Protein AF-A0A351T8A4-F1 (afdb_monomer_lite)

Secondary structure (DSSP, 8-state):
---PPPPP-PPPPP---GGGG---TT-------HHHHHHHHHHEEE-TTS-EEE-GGG--HHHHHHHHHHHHHHHT--GGGS-HHHHHHHHHHHHHHHHHHHHHHT-S-S-GGG----

Foldseek 3Di:
DDDDDDDDDDDPDDDDDCVVVAADAPDPDADDCVLVVVLQVVAWDQDPVRDTDGPLVPQDPVSLVSLVVSLVVLVPDPRSHHHPVRNVVSVVSNVVSVLSNQPNVVPPDPDSVPDDPD

pLDDT: mean 91.58, std 12.38, range [41.0, 98.75]

Radius of gyration: 20.67 Å; chains: 1; bounding box: 62×50×43 Å

Structure (mmCIF, N/CA/C/O backbone):
data_AF-A0A351T8A4-F1
#
_entry.id   AF-A0A351T8A4-F1
#
loop_
_atom_site.group_PDB
_atom_site.id
_atom_site.type_symbol
_atom_site.label_atom_id
_atom_site.label_alt_id
_atom_site.label_comp_id
_atom_site.label_asym_id
_atom_site.label_entity_id
_atom_site.label_seq_id
_atom_site.pdbx_PDB_ins_code
_atom_site.Cartn_x
_atom_site.Cartn_y
_atom_site.Cartn_z
_atom_site.occupancy
_atom_site.B_iso_or_equiv
_atom_site.auth_seq_id
_atom_site.auth_comp_id
_atom_site.auth_asym_id
_atom_site.auth_atom_id
_atom_site.pdbx_PDB_model_num
ATOM 1 N N . MET A 1 1 ? -47.652 38.316 -14.376 1.00 41.00 1 MET A N 1
ATOM 2 C CA . MET A 1 1 ? -46.861 37.121 -14.737 1.00 41.00 1 MET A CA 1
ATOM 3 C C . MET A 1 1 ? -46.102 36.676 -13.497 1.00 41.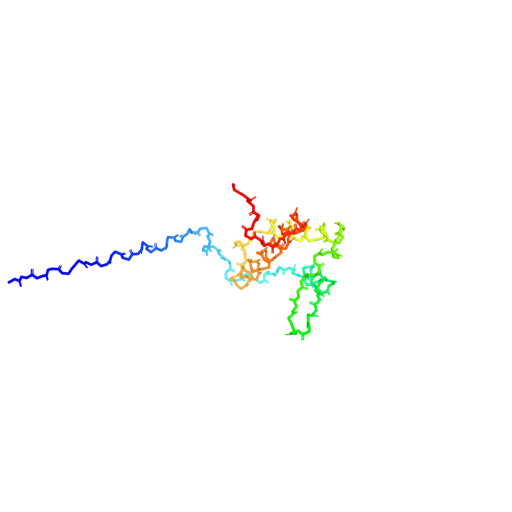00 1 MET A C 1
ATOM 5 O O . MET A 1 1 ? -45.280 37.446 -13.024 1.00 41.00 1 MET A O 1
ATOM 9 N N . LEU A 1 2 ? -46.422 35.507 -12.931 1.00 44.72 2 LEU A N 1
ATOM 10 C CA . LEU A 1 2 ? -45.617 34.873 -11.881 1.00 44.72 2 LEU A CA 1
ATOM 11 C C . LEU A 1 2 ? -44.756 33.789 -12.534 1.00 44.72 2 LEU A C 1
ATOM 13 O O . LEU A 1 2 ? -45.292 32.837 -13.094 1.00 44.72 2 LEU A O 1
ATOM 17 N N . THR A 1 3 ? -43.439 33.929 -12.467 1.00 51.47 3 THR A N 1
ATOM 18 C CA . THR A 1 3 ? -42.491 32.852 -12.766 1.00 51.47 3 THR A CA 1
ATOM 19 C C . THR A 1 3 ? -42.252 32.049 -11.493 1.00 51.47 3 THR A C 1
ATOM 21 O O . THR A 1 3 ? -41.727 32.583 -10.519 1.00 51.47 3 THR A O 1
ATOM 24 N N . ALA A 1 4 ? -42.654 30.779 -11.498 1.00 52.94 4 ALA A N 1
ATOM 25 C CA . ALA A 1 4 ? -42.326 29.829 -10.445 1.00 52.94 4 ALA A CA 1
ATOM 26 C C . ALA A 1 4 ? -40.933 29.237 -10.703 1.00 52.94 4 ALA A C 1
ATOM 28 O O . ALA A 1 4 ? -40.679 28.654 -11.756 1.00 52.94 4 ALA A O 1
ATOM 29 N N . THR A 1 5 ? -40.030 29.394 -9.741 1.00 62.16 5 THR A N 1
ATOM 30 C CA . THR A 1 5 ? -38.706 28.767 -9.723 1.00 62.16 5 THR A CA 1
ATOM 31 C C . THR A 1 5 ? -38.858 27.317 -9.261 1.00 62.16 5 THR A C 1
ATOM 33 O O . THR A 1 5 ? -39.332 27.071 -8.153 1.00 62.16 5 THR A O 1
ATOM 36 N N . ALA A 1 6 ? -38.479 26.346 -10.093 1.00 63.25 6 ALA A N 1
ATOM 37 C CA . ALA A 1 6 ? -38.435 24.943 -9.683 1.00 63.25 6 ALA A CA 1
ATOM 38 C C . ALA A 1 6 ? -37.236 24.702 -8.739 1.00 63.25 6 ALA A C 1
ATOM 40 O O . ALA A 1 6 ? -36.154 25.239 -8.996 1.00 63.25 6 ALA A O 1
ATOM 41 N N . PRO A 1 7 ? -37.385 23.911 -7.659 1.00 60.88 7 PRO A N 1
ATOM 42 C CA . PRO A 1 7 ? -36.268 23.572 -6.788 1.00 60.88 7 PRO A CA 1
ATOM 43 C C . PRO A 1 7 ? -35.295 22.639 -7.521 1.00 60.88 7 PRO A C 1
ATOM 45 O O . PRO A 1 7 ? -35.704 21.704 -8.209 1.00 60.88 7 PRO A O 1
ATOM 48 N N . ALA A 1 8 ? -33.996 22.885 -7.359 1.00 65.75 8 ALA A N 1
ATOM 49 C CA . ALA A 1 8 ? -32.964 21.962 -7.808 1.00 65.75 8 ALA A CA 1
ATOM 50 C C . ALA A 1 8 ? -33.049 20.668 -6.981 1.00 65.75 8 ALA A C 1
ATOM 52 O O . ALA A 1 8 ? -32.931 20.698 -5.756 1.00 65.75 8 ALA A O 1
ATOM 53 N N . LEU A 1 9 ? -33.260 19.531 -7.644 1.00 64.81 9 LEU A N 1
ATOM 54 C CA . LEU A 1 9 ? -33.150 18.211 -7.027 1.00 64.81 9 LEU A CA 1
ATOM 55 C C . LEU A 1 9 ? -31.672 17.952 -6.706 1.00 64.81 9 LEU A C 1
ATOM 57 O O . LEU A 1 9 ? -30.884 17.625 -7.592 1.00 64.81 9 LEU A O 1
ATOM 61 N N . ALA A 1 10 ? -31.284 18.135 -5.444 1.00 69.81 10 ALA A N 1
ATOM 62 C CA . ALA A 1 10 ? -29.995 17.659 -4.958 1.00 69.81 10 ALA A CA 1
ATOM 63 C C . ALA A 1 10 ? -29.981 16.120 -4.986 1.00 69.81 10 ALA A C 1
ATOM 65 O O . ALA A 1 10 ? -31.003 15.485 -4.713 1.00 69.81 10 ALA A O 1
ATOM 66 N N . ALA A 1 11 ? -28.832 15.524 -5.316 1.00 68.38 11 ALA A N 1
ATOM 67 C CA . ALA A 1 11 ? -28.655 14.075 -5.273 1.00 68.38 11 ALA A CA 1
ATOM 68 C C . ALA A 1 11 ? -29.061 13.520 -3.891 1.00 68.38 11 ALA A C 1
ATOM 70 O O . ALA A 1 11 ? -28.828 14.195 -2.880 1.00 68.38 11 ALA A O 1
ATOM 71 N N . PRO A 1 12 ? -29.663 12.315 -3.822 1.00 69.44 12 PRO A N 1
ATOM 72 C CA . PRO A 1 12 ? -30.011 11.705 -2.548 1.00 69.44 12 PRO A CA 1
ATOM 73 C C . PRO A 1 12 ? -28.768 11.628 -1.661 1.00 69.44 12 PRO A C 1
ATOM 75 O O . PRO A 1 12 ? -27.667 11.323 -2.126 1.00 69.44 12 PRO A O 1
ATOM 78 N N . LYS A 1 13 ? -28.946 11.945 -0.376 1.00 70.62 13 LYS A N 1
ATOM 79 C CA . LYS A 1 13 ? -27.880 11.841 0.620 1.00 70.62 13 LYS A CA 1
ATOM 80 C C . LYS A 1 13 ? -27.319 10.417 0.576 1.00 70.62 13 LYS A C 1
ATOM 82 O O . LYS A 1 13 ? -28.097 9.468 0.559 1.00 70.62 13 LYS A O 1
ATOM 87 N N . ALA A 1 14 ? -25.992 10.288 0.537 1.00 76.69 14 ALA A N 1
ATOM 88 C CA . ALA A 1 14 ? -25.337 8.985 0.532 1.00 76.69 14 ALA A CA 1
ATOM 89 C C . ALA A 1 14 ? -25.833 8.152 1.724 1.00 76.69 14 ALA A C 1
ATOM 91 O O . ALA A 1 14 ? -25.747 8.605 2.869 1.00 76.69 14 ALA A O 1
ATOM 92 N N . ASP A 1 15 ? -26.374 6.971 1.434 1.00 80.38 15 ASP A N 1
ATOM 93 C CA . ASP A 1 15 ? -26.801 6.013 2.447 1.00 80.38 15 ASP A CA 1
ATOM 94 C C . ASP A 1 15 ? -25.583 5.188 2.874 1.00 80.38 15 ASP A C 1
ATOM 96 O O . ASP A 1 15 ? -24.984 4.466 2.071 1.00 80.38 15 ASP A O 1
ATOM 100 N N . LEU A 1 16 ? -25.144 5.379 4.117 1.00 79.19 16 LEU A N 1
ATOM 101 C CA . LEU A 1 16 ? -23.975 4.691 4.650 1.00 79.19 16 LEU A CA 1
ATOM 102 C C . LEU A 1 16 ? -24.380 3.281 5.060 1.00 79.19 16 LEU A C 1
ATOM 104 O O . LEU A 1 16 ? -25.227 3.093 5.927 1.00 79.19 16 LEU A O 1
ATOM 108 N N . TRP A 1 17 ? -23.732 2.276 4.476 1.00 82.81 17 TRP A N 1
ATOM 109 C CA . TRP A 1 17 ? -23.974 0.893 4.866 1.00 82.81 17 TRP A CA 1
ATOM 110 C C . TRP A 1 17 ? -23.469 0.660 6.307 1.00 82.81 17 TRP A C 1
ATOM 112 O O . TRP A 1 17 ? -22.257 0.781 6.530 1.00 82.81 17 TRP A O 1
ATOM 122 N N . PRO A 1 18 ? -24.331 0.271 7.282 1.00 86.50 18 PRO A N 1
ATOM 123 C CA . PRO A 1 18 ? -23.943 0.162 8.697 1.00 86.50 18 PRO A CA 1
ATOM 124 C C . PRO A 1 18 ? -22.778 -0.790 8.977 1.00 86.50 18 PRO A C 1
ATOM 126 O O . PRO A 1 18 ? -22.113 -0.701 10.008 1.00 86.50 18 PRO A O 1
ATOM 129 N N . PHE A 1 19 ? -22.486 -1.694 8.040 1.00 82.19 19 PHE A N 1
ATOM 130 C CA . PHE A 1 19 ? -21.309 -2.550 8.094 1.00 82.19 19 PHE A CA 1
ATOM 131 C C . PHE A 1 19 ? -20.007 -1.751 8.291 1.00 82.19 19 PHE A C 1
ATOM 133 O O . PHE A 1 19 ? -19.185 -2.144 9.122 1.00 82.19 19 PHE A O 1
ATOM 140 N N . TRP A 1 20 ? -19.850 -0.617 7.595 1.00 81.94 20 TRP A N 1
ATOM 141 C CA . TRP A 1 20 ? -18.642 0.225 7.627 1.00 81.94 20 TRP A CA 1
ATOM 142 C C . TRP A 1 20 ? -18.561 1.140 8.855 1.00 81.94 20 TRP A C 1
ATOM 144 O O . TRP A 1 20 ? -17.518 1.732 9.154 1.00 81.94 20 TRP A O 1
ATOM 154 N N . GLU A 1 21 ? -19.649 1.239 9.616 1.00 89.12 21 GLU A N 1
ATOM 155 C CA . GLU A 1 21 ? -19.675 2.017 10.849 1.00 89.12 21 GLU A CA 1
ATOM 156 C C . GLU A 1 21 ? -19.045 1.261 12.026 1.00 89.12 21 GLU A C 1
ATOM 158 O O . GLU A 1 21 ? -18.572 1.887 12.980 1.00 89.12 21 GLU A O 1
ATOM 163 N N . ARG A 1 22 ? -18.971 -0.071 11.946 1.00 92.38 22 ARG A N 1
ATOM 164 C CA . ARG A 1 22 ? -18.435 -0.914 13.018 1.00 92.38 22 ARG A CA 1
ATOM 165 C C . ARG A 1 22 ? -16.938 -0.686 13.221 1.00 92.38 22 ARG A C 1
ATOM 167 O O . ARG A 1 22 ? -16.146 -0.728 12.282 1.00 92.38 22 ARG A O 1
ATOM 174 N N . HIS A 1 23 ? -16.569 -0.448 14.472 1.00 94.19 23 HIS A N 1
ATOM 175 C CA . HIS A 1 23 ? -15.193 -0.322 14.942 1.00 94.19 23 HIS A CA 1
ATOM 176 C C . HIS A 1 23 ? -15.155 -0.595 16.450 1.00 94.19 23 HIS A C 1
ATOM 178 O O . HIS A 1 23 ? -16.192 -0.534 17.114 1.00 94.19 23 HIS A O 1
ATOM 184 N N . SER A 1 24 ? -13.965 -0.845 16.994 1.00 94.69 24 SER A N 1
ATOM 185 C CA . SER A 1 24 ? -13.744 -1.028 18.434 1.00 94.69 24 SER A CA 1
ATOM 186 C C . SER A 1 24 ? -12.951 0.159 19.001 1.00 94.69 24 SER A C 1
ATOM 188 O O . SER A 1 24 ? -11.728 0.204 18.839 1.00 94.69 24 SER A O 1
ATOM 190 N N . PRO A 1 25 ? -13.607 1.160 19.627 1.00 89.94 25 PRO A N 1
ATOM 191 C CA . PRO A 1 25 ? -12.955 2.402 20.058 1.00 89.94 25 PRO A CA 1
ATOM 192 C C . PRO A 1 25 ? -11.822 2.200 21.069 1.00 89.94 25 PRO A C 1
ATOM 194 O O . PRO A 1 25 ? -10.873 2.977 21.087 1.00 89.94 25 PRO A O 1
ATOM 197 N N . GLN A 1 26 ? -11.923 1.169 21.908 1.00 92.75 26 GLN A N 1
ATOM 198 C CA . GLN A 1 26 ? -10.946 0.854 22.953 1.00 92.75 26 GLN A CA 1
ATOM 199 C C . GLN A 1 26 ? -9.860 -0.126 22.484 1.00 92.75 26 GLN A C 1
ATOM 201 O O . GLN A 1 26 ? -8.978 -0.476 23.266 1.00 92.75 26 GLN A O 1
ATOM 206 N N . SER A 1 27 ? -9.914 -0.593 21.233 1.00 95.50 27 SER A N 1
ATOM 207 C CA . SER A 1 27 ? -8.915 -1.521 20.705 1.00 95.50 27 SER A CA 1
ATOM 208 C C . SER A 1 27 ? -7.552 -0.841 20.580 1.00 95.50 27 SER A C 1
ATOM 210 O O . SER A 1 27 ? -7.412 0.200 19.938 1.00 95.50 27 SER A O 1
ATOM 212 N N . THR A 1 28 ? -6.538 -1.464 21.176 1.00 94.44 28 THR A N 1
ATOM 213 C CA . THR A 1 28 ? -5.123 -1.082 21.057 1.00 94.44 28 THR A CA 1
ATOM 214 C C . THR A 1 28 ? -4.363 -1.969 20.071 1.00 94.44 28 THR A C 1
ATOM 216 O O . THR A 1 28 ? -3.159 -1.788 19.887 1.00 94.44 28 THR A O 1
ATOM 219 N N . ALA A 1 29 ? -5.051 -2.924 19.434 1.00 96.31 29 ALA A N 1
ATOM 220 C CA . ALA A 1 29 ? -4.460 -3.807 18.442 1.00 96.31 29 ALA A CA 1
ATOM 221 C C . ALA A 1 29 ? -3.898 -2.994 17.269 1.00 96.31 29 ALA A C 1
ATOM 223 O O . ALA A 1 29 ? -4.497 -2.010 16.831 1.00 96.31 29 ALA A O 1
ATOM 224 N N . GLN A 1 30 ? -2.749 -3.421 16.751 1.00 96.88 30 GLN A N 1
ATOM 225 C CA . GLN A 1 30 ? -2.095 -2.795 15.607 1.00 96.88 30 GLN A CA 1
ATOM 226 C C . GLN A 1 30 ? -1.932 -3.796 14.473 1.00 96.88 30 GLN A C 1
ATOM 228 O O . GLN A 1 30 ? -1.779 -4.995 14.707 1.00 96.88 30 GLN A O 1
ATOM 233 N N . ILE A 1 31 ? -1.975 -3.286 13.248 1.00 97.69 31 ILE A N 1
ATOM 234 C CA . ILE A 1 31 ? -1.737 -4.062 12.035 1.00 97.69 31 ILE A CA 1
ATOM 235 C C . ILE A 1 31 ? -0.296 -3.804 11.601 1.00 97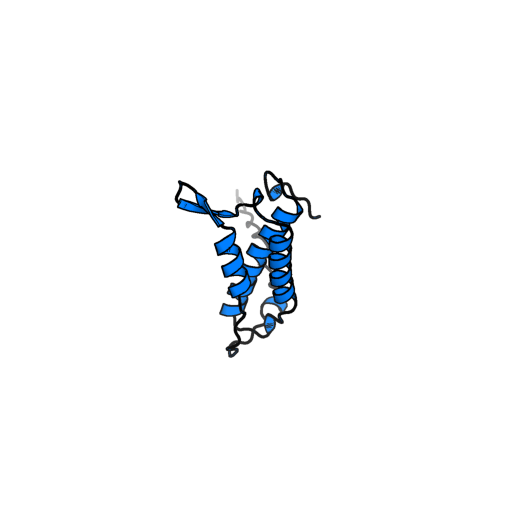.69 31 ILE A C 1
ATOM 237 O O . ILE A 1 31 ? 0.116 -2.655 11.431 1.00 97.69 31 ILE A O 1
ATOM 241 N N . ASP A 1 32 ? 0.485 -4.872 11.442 1.00 97.50 32 ASP A N 1
ATOM 242 C CA . ASP A 1 32 ? 1.862 -4.751 10.973 1.00 97.50 32 ASP A CA 1
ATOM 243 C C . ASP A 1 32 ? 1.896 -4.489 9.460 1.00 97.50 32 ASP A C 1
ATOM 245 O O . ASP A 1 32 ? 1.667 -5.377 8.639 1.00 97.50 32 ASP A O 1
ATOM 249 N N . HIS A 1 33 ? 2.220 -3.250 9.093 1.00 98.44 33 HIS A N 1
ATOM 250 C CA . HIS A 1 33 ? 2.431 -2.831 7.707 1.00 98.44 33 HIS A CA 1
ATOM 251 C C . HIS A 1 33 ? 3.914 -2.848 7.287 1.00 98.44 33 HIS A C 1
ATOM 253 O O . HIS A 1 33 ? 4.245 -2.435 6.174 1.00 98.44 33 HIS A O 1
ATOM 259 N N . SER A 1 34 ? 4.823 -3.348 8.135 1.00 98.50 34 SER A N 1
ATOM 260 C CA . SER A 1 34 ? 6.254 -3.436 7.824 1.00 98.50 34 SER A CA 1
ATOM 261 C C . SER A 1 34 ? 6.590 -4.254 6.567 1.00 98.50 34 SER A C 1
ATOM 263 O O . SER A 1 34 ? 7.546 -3.876 5.885 1.00 98.50 34 SER A O 1
ATOM 265 N N . PRO A 1 35 ? 5.846 -5.319 6.182 1.00 98.56 35 PRO A N 1
ATOM 266 C CA . PRO A 1 35 ? 6.101 -6.006 4.916 1.00 98.56 35 PRO A CA 1
ATOM 267 C C . PRO A 1 35 ? 5.931 -5.083 3.706 1.00 98.56 35 PRO A C 1
ATOM 269 O O . PRO A 1 35 ? 6.778 -5.076 2.816 1.00 98.56 35 PRO A O 1
ATOM 272 N N . TRP A 1 36 ? 4.887 -4.252 3.708 1.00 98.56 36 TRP A N 1
ATOM 273 C CA . TRP A 1 36 ? 4.618 -3.302 2.632 1.00 98.56 36 TRP A CA 1
ATOM 274 C C . TRP A 1 36 ? 5.633 -2.161 2.585 1.00 98.56 36 TRP A C 1
ATOM 276 O O . TRP A 1 36 ? 6.137 -1.831 1.514 1.00 98.56 36 TRP A O 1
ATOM 286 N N . ASP A 1 37 ? 6.000 -1.603 3.739 1.00 98.50 37 ASP A N 1
ATOM 287 C CA . ASP A 1 37 ? 7.048 -0.579 3.826 1.00 98.50 37 ASP A CA 1
ATOM 288 C C . ASP A 1 37 ? 8.396 -1.087 3.283 1.00 98.50 37 ASP A C 1
ATOM 290 O O . ASP A 1 37 ? 9.050 -0.404 2.490 1.00 98.50 37 ASP A O 1
ATOM 294 N N . ARG A 1 38 ? 8.796 -2.314 3.648 1.00 98.62 38 ARG A N 1
ATOM 295 C CA . ARG A 1 38 ? 10.014 -2.943 3.113 1.00 98.62 38 ARG A CA 1
ATOM 296 C C . ARG A 1 38 ? 9.937 -3.134 1.601 1.00 98.62 38 ARG A C 1
ATOM 298 O O . ARG A 1 38 ? 10.886 -2.764 0.910 1.00 98.62 38 ARG A O 1
ATOM 305 N N . TRP A 1 39 ? 8.812 -3.646 1.103 1.00 98.62 39 TRP A N 1
ATOM 306 C CA . TRP A 1 39 ? 8.583 -3.837 -0.328 1.00 98.62 39 TRP A CA 1
ATOM 307 C C . TRP A 1 39 ? 8.718 -2.510 -1.091 1.00 98.62 39 TRP A C 1
ATOM 309 O O . TRP A 1 39 ? 9.485 -2.399 -2.046 1.00 98.62 39 TRP A O 1
ATOM 319 N N . LEU A 1 40 ? 8.063 -1.445 -0.616 1.00 98.38 40 LEU A N 1
ATOM 320 C CA . LEU A 1 40 ? 8.155 -0.117 -1.225 1.00 98.38 40 LEU A CA 1
ATOM 321 C C . LEU A 1 40 ? 9.593 0.410 -1.263 1.00 98.38 40 LEU A C 1
ATOM 323 O O . LEU A 1 40 ? 10.045 0.886 -2.303 1.00 98.38 40 LEU A O 1
ATOM 327 N N . LYS A 1 41 ? 10.336 0.304 -0.157 1.00 97.75 41 LYS A N 1
ATOM 328 C CA . LYS A 1 41 ? 11.732 0.769 -0.080 1.00 97.75 41 LYS A CA 1
ATOM 329 C C . LYS A 1 41 ? 12.652 0.076 -1.086 1.00 97.75 41 LYS A C 1
ATOM 331 O O . LYS A 1 41 ? 13.595 0.698 -1.566 1.00 97.75 41 LYS A O 1
ATOM 336 N N . GLN A 1 42 ? 12.385 -1.186 -1.411 1.00 98.06 42 GLN A N 1
ATOM 337 C CA . GLN A 1 42 ? 13.168 -1.955 -2.382 1.00 98.06 42 GLN A CA 1
ATOM 338 C C . GLN A 1 42 ? 12.819 -1.615 -3.838 1.00 98.06 42 GLN A C 1
ATOM 340 O O . GLN A 1 42 ? 13.657 -1.775 -4.730 1.00 98.06 42 GLN A O 1
ATOM 345 N N . HIS A 1 43 ? 11.597 -1.142 -4.088 1.00 98.31 43 HIS A N 1
ATOM 346 C CA . HIS A 1 43 ? 11.028 -1.074 -5.435 1.00 98.31 43 HIS A CA 1
ATOM 347 C C . HIS A 1 43 ? 10.653 0.333 -5.914 1.00 98.31 43 HIS A C 1
ATOM 349 O O . HIS A 1 43 ? 10.353 0.526 -7.097 1.00 98.31 43 HIS A O 1
ATOM 355 N N . ILE A 1 44 ? 10.714 1.332 -5.035 1.00 97.69 44 ILE A N 1
ATOM 356 C CA . ILE A 1 44 ? 10.592 2.739 -5.401 1.00 97.69 44 ILE A CA 1
ATOM 357 C C . ILE A 1 44 ? 11.923 3.270 -5.942 1.00 97.69 44 ILE A C 1
ATOM 359 O O . ILE A 1 44 ? 13.004 2.999 -5.420 1.00 97.69 44 ILE A O 1
ATOM 363 N N . ARG A 1 45 ? 11.827 4.116 -6.965 1.00 97.06 45 ARG A N 1
ATOM 364 C CA . ARG A 1 45 ? 12.896 4.982 -7.454 1.00 97.06 45 ARG A CA 1
ATOM 365 C C . ARG A 1 45 ? 12.432 6.429 -7.385 1.00 97.06 45 ARG A C 1
ATOM 367 O O . ARG A 1 45 ? 11.288 6.739 -7.720 1.00 97.06 45 ARG A O 1
ATOM 374 N N . ARG A 1 46 ? 13.325 7.312 -6.950 1.00 96.62 46 ARG A N 1
ATOM 375 C CA . ARG A 1 46 ? 13.086 8.754 -6.973 1.00 96.62 46 ARG A CA 1
ATOM 376 C C . ARG A 1 46 ? 13.456 9.283 -8.354 1.00 96.62 46 ARG A C 1
ATOM 378 O O . ARG A 1 46 ? 14.567 9.031 -8.808 1.00 96.62 46 ARG A O 1
ATOM 385 N N . GLY A 1 47 ? 12.518 9.950 -9.018 1.00 94.56 47 GLY A N 1
ATOM 386 C CA . GLY A 1 47 ? 12.789 10.657 -10.267 1.00 94.56 47 GLY A CA 1
ATOM 387 C C . GLY A 1 47 ? 13.548 11.961 -10.026 1.00 94.56 47 GLY A C 1
ATOM 388 O O . GLY A 1 47 ? 13.622 12.443 -8.893 1.00 94.56 47 GLY A O 1
ATOM 389 N N . ASP A 1 48 ? 14.062 12.553 -11.102 1.00 96.12 48 ASP A N 1
ATOM 390 C CA . ASP A 1 48 ? 14.785 13.835 -11.058 1.00 96.12 48 ASP A CA 1
ATOM 391 C C . ASP A 1 48 ? 13.896 14.999 -10.586 1.00 96.12 48 ASP A C 1
ATOM 393 O O . ASP A 1 48 ? 14.375 15.975 -10.017 1.00 96.12 48 ASP A O 1
ATOM 397 N N . ASP A 1 49 ? 12.578 14.860 -10.740 1.00 97.19 49 ASP A N 1
ATOM 398 C CA . ASP A 1 49 ? 11.556 15.762 -10.197 1.00 97.19 49 ASP A CA 1
ATOM 399 C C . ASP A 1 49 ? 11.295 15.574 -8.691 1.00 97.19 49 ASP A C 1
ATOM 401 O O . ASP A 1 49 ? 10.403 16.193 -8.111 1.00 97.19 49 ASP A O 1
ATOM 405 N N . GLY A 1 50 ? 12.057 14.699 -8.038 1.00 96.25 50 GLY A N 1
ATOM 406 C CA . GLY A 1 50 ? 11.957 14.417 -6.617 1.00 96.25 50 GLY A CA 1
ATOM 407 C C . GLY A 1 50 ? 10.797 13.498 -6.229 1.00 96.25 50 GLY A C 1
ATOM 408 O O . GLY A 1 50 ? 10.667 13.218 -5.033 1.00 96.25 50 GLY A O 1
ATOM 409 N N . ILE A 1 51 ? 10.002 13.004 -7.186 1.00 96.56 51 ILE A N 1
ATOM 410 C CA . ILE A 1 51 ? 8.829 12.154 -6.940 1.00 96.56 51 ILE A CA 1
ATOM 411 C C . ILE A 1 51 ? 9.229 10.675 -6.914 1.00 96.56 51 ILE A C 1
ATOM 413 O O . ILE A 1 51 ? 9.920 10.169 -7.800 1.00 96.56 51 ILE A O 1
ATOM 417 N N . ASN A 1 52 ? 8.739 9.960 -5.904 1.00 96.62 52 ASN A N 1
ATOM 418 C CA . ASN A 1 52 ? 8.899 8.516 -5.764 1.00 96.62 52 ASN A CA 1
ATOM 419 C C . ASN A 1 52 ? 7.922 7.761 -6.674 1.00 96.62 52 ASN A C 1
ATOM 421 O O . ASN A 1 52 ? 6.715 7.993 -6.626 1.00 96.62 52 ASN A O 1
ATOM 425 N N . ARG A 1 53 ? 8.439 6.829 -7.479 1.00 96.50 53 ARG A N 1
ATOM 426 C CA . ARG A 1 53 ? 7.664 5.981 -8.398 1.00 96.50 53 ARG A CA 1
ATOM 427 C C . ARG A 1 53 ? 8.086 4.527 -8.267 1.00 96.50 53 ARG A C 1
ATOM 429 O O . ARG A 1 53 ? 9.249 4.246 -8.003 1.00 96.50 53 ARG A O 1
ATOM 436 N N . ILE A 1 54 ? 7.161 3.601 -8.488 1.00 97.94 54 ILE A N 1
ATOM 437 C CA . ILE A 1 54 ? 7.470 2.167 -8.502 1.00 97.94 54 ILE A CA 1
ATOM 438 C C . ILE A 1 54 ? 8.129 1.809 -9.835 1.00 97.94 54 ILE A C 1
ATOM 440 O O . ILE A 1 54 ? 7.611 2.137 -10.903 1.00 97.94 54 ILE A O 1
ATOM 444 N N . ALA A 1 55 ? 9.267 1.120 -9.778 1.00 97.44 55 ALA A N 1
ATOM 445 C CA . ALA A 1 55 ? 9.967 0.623 -10.957 1.00 97.44 55 ALA A CA 1
ATOM 446 C C . ALA A 1 55 ? 9.355 -0.704 -11.440 1.00 97.44 55 ALA A C 1
ATOM 448 O O . ALA A 1 55 ? 9.974 -1.755 -11.307 1.00 97.44 55 ALA A O 1
ATOM 449 N N . TYR A 1 56 ? 8.138 -0.655 -11.998 1.00 97.50 56 TYR A N 1
ATOM 450 C CA . TYR A 1 56 ? 7.360 -1.843 -12.392 1.00 97.50 56 TYR A CA 1
ATOM 451 C C . TYR A 1 56 ? 8.139 -2.842 -13.262 1.00 97.50 56 TYR A C 1
ATOM 453 O O . TYR A 1 56 ? 8.098 -4.038 -12.995 1.00 97.50 56 TYR A O 1
ATOM 461 N N . ALA A 1 57 ? 8.916 -2.358 -14.236 1.00 96.94 57 ALA A N 1
ATOM 462 C CA . ALA A 1 57 ? 9.738 -3.204 -15.109 1.00 96.94 57 ALA A CA 1
ATOM 463 C C . ALA A 1 57 ? 10.808 -4.031 -14.366 1.00 96.94 57 ALA A C 1
ATOM 465 O O . ALA A 1 57 ? 11.296 -5.021 -14.901 1.00 96.94 57 ALA A O 1
ATOM 466 N N . ALA A 1 58 ? 11.200 -3.615 -13.158 1.00 97.44 58 ALA A N 1
ATOM 467 C CA . ALA A 1 58 ? 12.213 -4.278 -12.340 1.00 97.44 58 ALA A CA 1
ATOM 468 C C . ALA A 1 58 ? 11.614 -5.217 -11.276 1.00 97.44 58 ALA A C 1
ATOM 470 O O . ALA A 1 58 ? 12.362 -5.810 -10.496 1.00 97.44 58 ALA A O 1
ATOM 471 N N . ILE A 1 59 ? 10.285 -5.342 -11.207 1.00 98.38 59 ILE A N 1
ATOM 472 C CA . ILE A 1 59 ? 9.625 -6.243 -10.261 1.00 98.38 59 ILE A CA 1
ATOM 473 C C . ILE A 1 59 ? 9.754 -7.680 -10.757 1.00 98.38 59 ILE A C 1
ATOM 475 O O . ILE A 1 59 ? 9.348 -8.019 -11.866 1.00 98.38 59 ILE A O 1
ATOM 479 N N . THR A 1 60 ? 10.310 -8.540 -9.910 1.00 98.25 60 THR A N 1
ATOM 480 C CA . THR A 1 60 ? 10.446 -9.970 -10.194 1.00 98.25 60 THR A CA 1
ATOM 481 C C . THR A 1 60 ? 9.166 -10.725 -9.818 1.00 98.25 60 THR A C 1
ATOM 483 O O . THR A 1 60 ? 8.391 -10.249 -8.983 1.00 98.25 60 THR A O 1
ATOM 486 N N . PRO A 1 61 ? 8.953 -11.946 -10.343 1.00 97.62 61 PRO A N 1
ATOM 487 C CA . PRO A 1 61 ? 7.851 -12.797 -9.895 1.00 97.62 61 PRO A CA 1
ATOM 488 C C . PRO A 1 61 ? 7.858 -13.055 -8.379 1.00 97.62 61 PRO A C 1
ATOM 490 O O . PRO A 1 61 ? 6.799 -13.086 -7.760 1.00 97.62 61 PRO A O 1
ATOM 493 N N . ALA A 1 62 ? 9.042 -13.180 -7.768 1.00 98.38 62 ALA A N 1
ATOM 494 C CA . ALA A 1 62 ? 9.179 -13.354 -6.322 1.00 98.38 62 ALA A CA 1
ATOM 495 C C . ALA A 1 62 ? 8.716 -12.109 -5.548 1.00 98.38 62 ALA A C 1
ATOM 497 O O . ALA A 1 62 ? 7.895 -12.224 -4.643 1.00 98.38 62 ALA A O 1
ATOM 498 N N . ALA A 1 63 ? 9.151 -10.914 -5.963 1.00 98.50 63 ALA A N 1
ATOM 499 C CA . ALA A 1 63 ? 8.696 -9.661 -5.362 1.00 98.50 63 ALA A CA 1
ATOM 500 C C . ALA A 1 63 ? 7.183 -9.449 -5.551 1.00 98.50 63 ALA A C 1
ATOM 502 O O . ALA A 1 63 ? 6.504 -8.955 -4.652 1.00 98.50 63 ALA A O 1
ATOM 503 N N . HIS A 1 64 ? 6.621 -9.848 -6.696 1.00 98.31 64 HIS A N 1
ATOM 504 C CA . HIS A 1 64 ? 5.172 -9.821 -6.890 1.00 98.31 64 HIS A CA 1
ATOM 505 C C . HIS A 1 64 ? 4.459 -10.786 -5.923 1.00 98.31 64 HIS A C 1
ATOM 507 O O . HIS A 1 64 ? 3.463 -10.408 -5.310 1.00 98.31 64 HIS A O 1
ATOM 513 N N . ALA A 1 65 ? 4.986 -11.995 -5.709 1.00 98.19 65 ALA A N 1
ATOM 514 C CA . ALA A 1 65 ? 4.429 -12.935 -4.736 1.00 98.19 65 ALA A CA 1
ATOM 515 C C . ALA A 1 65 ? 4.488 -12.400 -3.290 1.00 98.19 65 ALA A C 1
ATOM 517 O O . ALA A 1 65 ? 3.535 -12.575 -2.534 1.00 98.19 65 ALA A O 1
ATOM 518 N N . GLU A 1 66 ? 5.553 -11.692 -2.906 1.00 98.56 66 GLU A N 1
ATOM 519 C CA . GLU A 1 66 ? 5.648 -11.028 -1.596 1.00 98.56 66 GLU A CA 1
ATOM 520 C C . GLU A 1 66 ? 4.547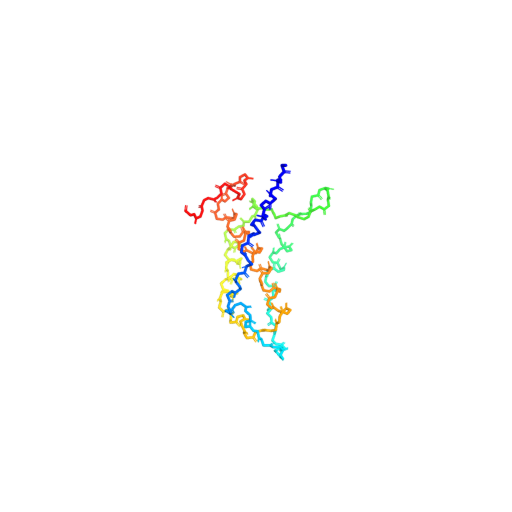 -9.978 -1.390 1.00 98.56 66 GLU A C 1
ATOM 522 O O . GLU A 1 66 ? 3.925 -9.933 -0.325 1.00 98.56 66 GLU A O 1
ATOM 527 N N . LEU A 1 67 ? 4.247 -9.181 -2.422 1.00 98.75 67 LEU A N 1
ATOM 528 C CA . LEU A 1 67 ? 3.132 -8.232 -2.397 1.00 98.75 67 LEU A CA 1
ATOM 529 C C . LEU A 1 67 ? 1.783 -8.944 -2.214 1.00 98.75 67 LEU A C 1
ATOM 531 O O . LEU A 1 67 ? 0.966 -8.518 -1.397 1.00 98.75 67 LEU A O 1
ATOM 535 N N . GLN A 1 68 ? 1.560 -10.047 -2.935 1.00 98.62 68 GLN A N 1
ATOM 536 C CA . GLN A 1 68 ? 0.335 -10.843 -2.805 1.00 98.62 68 GLN A CA 1
ATOM 537 C C . GLN A 1 68 ? 0.184 -11.429 -1.400 1.00 98.62 68 GLN A C 1
ATOM 539 O O . GLN A 1 68 ? -0.903 -11.388 -0.828 1.00 98.62 68 GLN A O 1
ATOM 544 N N . ASN A 1 69 ? 1.273 -11.908 -0.795 1.00 98.56 69 ASN A N 1
ATOM 545 C CA . ASN A 1 69 ? 1.253 -12.423 0.574 1.00 98.56 69 ASN A CA 1
ATOM 546 C C . ASN A 1 69 ? 0.816 -11.353 1.582 1.00 98.56 69 ASN A C 1
ATOM 548 O O . ASN A 1 69 ? 0.005 -11.633 2.465 1.00 98.56 69 ASN A O 1
ATOM 552 N N . TYR A 1 70 ? 1.305 -10.121 1.430 1.00 98.75 70 TYR A N 1
ATOM 553 C CA . TYR A 1 70 ? 0.875 -9.000 2.262 1.00 98.75 70 TYR A CA 1
ATOM 554 C C . TYR A 1 70 ? -0.621 -8.685 2.091 1.00 98.75 70 TYR A C 1
ATOM 556 O O . TYR A 1 70 ? -1.339 -8.547 3.081 1.00 98.75 70 TYR A O 1
ATOM 564 N N . ILE A 1 71 ? -1.113 -8.628 0.850 1.00 98.75 71 ILE A N 1
ATOM 565 C CA . ILE A 1 71 ? -2.538 -8.398 0.565 1.00 98.75 71 ILE A CA 1
ATOM 566 C C . ILE A 1 71 ? -3.399 -9.516 1.169 1.00 98.75 71 ILE A C 1
ATOM 568 O O . ILE A 1 71 ? -4.409 -9.232 1.812 1.00 98.75 71 ILE A O 1
ATOM 572 N N . ASN A 1 72 ? -2.986 -10.776 1.022 1.00 98.50 72 ASN A N 1
ATOM 573 C CA . ASN A 1 72 ? -3.694 -11.921 1.590 1.00 98.50 72 ASN A CA 1
ATOM 574 C C . ASN A 1 72 ? -3.758 -11.843 3.120 1.00 98.50 72 ASN A C 1
ATOM 576 O O . ASN A 1 72 ? -4.811 -12.108 3.693 1.00 98.50 72 ASN A O 1
ATOM 580 N N . ALA A 1 73 ? -2.680 -11.420 3.787 1.00 98.31 73 ALA A N 1
ATOM 581 C CA . ALA A 1 73 ? -2.688 -11.207 5.234 1.00 98.31 73 ALA A CA 1
ATOM 582 C C . ALA A 1 73 ? -3.706 -10.129 5.653 1.00 98.31 73 ALA A C 1
ATOM 584 O O . ALA A 1 73 ? -4.452 -10.318 6.616 1.00 98.31 73 ALA A O 1
ATOM 585 N N . LEU A 1 74 ? -3.806 -9.031 4.894 1.00 98.25 74 LEU A N 1
ATOM 586 C CA . LEU A 1 74 ? -4.824 -8.007 5.137 1.00 98.25 74 LEU A CA 1
ATOM 587 C C . LEU A 1 74 ? -6.249 -8.537 4.926 1.00 98.25 74 LEU A C 1
ATOM 589 O O . LEU A 1 74 ? -7.136 -8.198 5.707 1.00 98.25 74 LEU A O 1
ATOM 593 N N . GLN A 1 75 ? -6.494 -9.382 3.923 1.00 97.56 75 GLN A N 1
ATOM 594 C CA . GLN A 1 75 ? -7.827 -9.959 3.681 1.00 97.56 75 GLN A CA 1
ATOM 595 C C . GLN A 1 75 ? -8.319 -10.846 4.833 1.00 97.56 75 GLN A C 1
ATOM 597 O O . GLN A 1 75 ? -9.521 -10.934 5.061 1.00 97.56 75 GLN A O 1
ATOM 602 N N . GLN A 1 76 ? -7.406 -11.477 5.576 1.00 97.50 76 GLN A N 1
ATOM 603 C CA . GLN A 1 76 ? -7.748 -12.287 6.752 1.00 97.50 76 GLN A CA 1
ATOM 604 C C . GLN A 1 76 ? -7.979 -11.451 8.024 1.00 97.50 76 GLN A C 1
ATOM 606 O O . GLN A 1 76 ? -8.301 -12.000 9.076 1.00 97.50 76 GLN A O 1
ATOM 611 N N . THR A 1 77 ? -7.795 -10.130 7.965 1.00 96.44 77 THR A N 1
ATOM 612 C CA . THR A 1 77 ? -7.945 -9.249 9.129 1.00 96.44 77 THR A CA 1
ATOM 613 C C . THR A 1 77 ? -9.417 -8.898 9.355 1.00 96.44 77 THR A C 1
ATOM 615 O O . THR A 1 77 ? -10.045 -8.277 8.497 1.00 96.44 77 THR A O 1
ATOM 618 N N . ASP A 1 78 ? -9.961 -9.204 10.538 1.00 95.62 78 ASP A N 1
ATOM 619 C CA . ASP A 1 78 ? -11.268 -8.680 10.960 1.00 95.62 78 ASP A CA 1
ATOM 620 C C . ASP A 1 78 ? -11.153 -7.196 11.328 1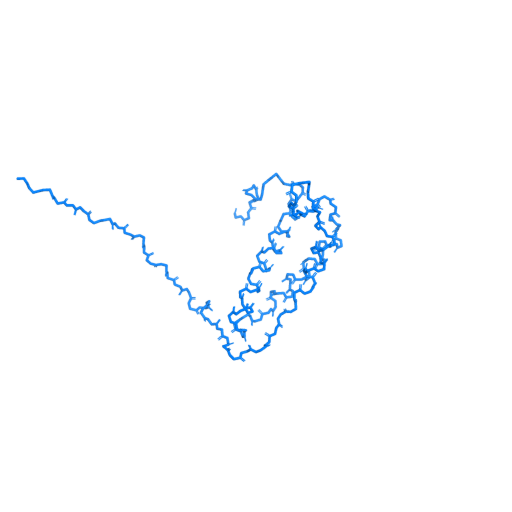.00 95.62 78 ASP A C 1
ATOM 622 O O . ASP A 1 78 ? -10.990 -6.814 12.489 1.00 95.62 78 ASP A O 1
ATOM 626 N N . ILE A 1 79 ? -11.228 -6.340 10.313 1.00 95.94 79 ILE A N 1
ATOM 627 C CA . ILE A 1 79 ? -11.002 -4.904 10.460 1.00 95.94 79 ILE A CA 1
ATOM 628 C C . ILE A 1 79 ? -12.055 -4.201 11.334 1.00 95.94 79 ILE A C 1
ATOM 630 O O . ILE A 1 79 ? -11.783 -3.137 11.895 1.00 95.94 79 ILE A O 1
ATOM 634 N N . ALA A 1 80 ? -13.242 -4.792 11.521 1.00 94.69 80 ALA A N 1
ATOM 635 C CA . ALA A 1 80 ? -14.284 -4.242 12.392 1.00 94.69 80 ALA A CA 1
ATOM 636 C C . ALA A 1 80 ? -13.893 -4.294 13.883 1.00 94.69 80 ALA A C 1
ATOM 638 O O . ALA A 1 80 ? -14.407 -3.506 14.679 1.00 94.69 80 ALA A O 1
ATOM 639 N N . SER A 1 81 ? -12.951 -5.169 14.253 1.00 95.50 81 SER A N 1
ATOM 640 C CA . SER A 1 81 ? -12.418 -5.299 15.618 1.00 95.50 81 SER A CA 1
ATOM 641 C C . SER A 1 81 ? -11.365 -4.238 15.993 1.00 95.50 81 SER A C 1
ATOM 643 O O . SER A 1 81 ? -10.940 -4.156 17.149 1.00 95.50 81 SER A O 1
ATOM 645 N N . TYR A 1 82 ? -10.960 -3.389 15.043 1.00 97.00 82 TYR A N 1
ATOM 646 C CA . TYR A 1 82 ? -9.933 -2.362 15.232 1.00 97.00 82 TYR A CA 1
ATOM 647 C C . TYR A 1 82 ? -10.532 -0.967 15.451 1.00 97.00 82 TYR A C 1
ATOM 649 O O . TYR A 1 82 ? -11.663 -0.669 15.058 1.00 97.00 82 TYR A O 1
ATOM 657 N N . GLY A 1 83 ? -9.747 -0.084 16.072 1.00 96.69 83 GLY A N 1
ATOM 658 C CA . GLY A 1 83 ? -10.081 1.334 16.212 1.00 96.69 83 GLY A CA 1
ATOM 659 C C . GLY A 1 83 ? -9.968 2.096 14.885 1.00 96.69 83 GLY A C 1
ATOM 660 O O . GLY A 1 83 ? -9.235 1.696 13.979 1.00 96.69 83 GLY A O 1
ATOM 661 N N . ARG A 1 84 ? -10.657 3.241 14.773 1.00 95.00 84 ARG A N 1
ATOM 662 C CA . ARG A 1 84 ? -10.765 4.028 13.524 1.00 95.00 84 ARG A CA 1
ATOM 663 C C . ARG A 1 84 ? -9.424 4.377 12.877 1.00 95.00 84 ARG A C 1
ATOM 665 O O . ARG A 1 84 ? -9.305 4.292 11.660 1.00 95.00 84 ARG A O 1
ATOM 672 N N . THR A 1 85 ? -8.414 4.733 13.668 1.00 95.81 85 THR A N 1
ATOM 673 C CA . THR A 1 85 ? -7.079 5.067 13.147 1.00 95.81 85 THR A CA 1
ATOM 674 C C . THR A 1 85 ? -6.431 3.878 12.435 1.00 95.81 85 THR A C 1
ATOM 676 O O . THR A 1 85 ? -5.862 4.042 11.359 1.00 95.81 85 THR A O 1
ATOM 679 N N . GLN A 1 86 ? -6.560 2.672 12.996 1.00 97.62 86 GLN A N 1
ATOM 680 C CA . GLN A 1 86 ? -6.053 1.446 12.372 1.00 97.62 86 GLN A CA 1
ATOM 681 C C . GLN A 1 86 ? -6.888 1.053 11.153 1.00 97.62 86 GLN A C 1
ATOM 683 O O . GLN A 1 86 ? -6.320 0.683 10.131 1.00 97.62 86 GLN A O 1
ATOM 688 N N . GLN A 1 87 ? -8.215 1.225 11.206 1.00 96.94 87 GLN A N 1
ATOM 689 C CA . GLN A 1 87 ? -9.077 1.027 10.035 1.00 96.94 87 GLN A CA 1
ATOM 690 C C . GLN A 1 87 ? -8.665 1.928 8.866 1.00 96.94 87 GLN A C 1
ATOM 692 O O . GLN A 1 87 ? -8.556 1.464 7.736 1.00 96.94 87 GLN A O 1
ATOM 697 N N . PHE A 1 88 ? -8.386 3.205 9.124 1.00 96.31 88 PHE A N 1
ATOM 698 C CA . PHE A 1 88 ? -7.926 4.126 8.088 1.00 96.31 88 PHE A CA 1
ATOM 699 C C . PHE A 1 88 ? -6.596 3.677 7.467 1.00 96.31 88 PHE A C 1
ATOM 701 O O . PHE A 1 88 ? -6.494 3.573 6.244 1.00 96.31 88 PHE A O 1
ATOM 708 N N . ALA A 1 89 ? -5.597 3.360 8.298 1.00 97.88 89 ALA A N 1
ATOM 709 C CA . ALA A 1 89 ? -4.300 2.879 7.826 1.00 97.88 89 ALA A CA 1
ATOM 710 C C . ALA A 1 89 ? -4.433 1.588 7.001 1.00 97.88 89 ALA A C 1
ATOM 712 O O . ALA A 1 89 ? -3.817 1.474 5.940 1.00 97.88 89 ALA A O 1
ATOM 713 N N . TYR A 1 90 ? -5.281 0.656 7.442 1.00 98.12 90 TYR A N 1
ATOM 714 C CA . TYR A 1 90 ? -5.600 -0.564 6.709 1.00 98.12 90 TYR A CA 1
ATOM 715 C C . TYR A 1 90 ? -6.127 -0.261 5.307 1.00 98.12 90 TYR A C 1
ATOM 717 O O . TYR A 1 90 ? -5.559 -0.747 4.332 1.00 98.12 90 TYR A O 1
ATOM 725 N N . TRP A 1 91 ? -7.166 0.573 5.183 1.00 97.62 91 TRP A N 1
ATOM 726 C CA . TRP A 1 91 ? -7.799 0.842 3.889 1.00 97.62 91 TRP A CA 1
ATOM 727 C C . TRP A 1 91 ? -6.872 1.567 2.920 1.00 97.62 91 TRP A C 1
ATOM 729 O O . TRP A 1 91 ? -6.815 1.202 1.748 1.00 97.62 91 TRP A O 1
ATOM 739 N N . VAL A 1 92 ? -6.105 2.548 3.405 1.00 98.25 92 VAL A N 1
ATOM 740 C CA . VAL A 1 92 ? -5.118 3.261 2.581 1.00 98.25 92 VAL A CA 1
ATOM 741 C C . VAL A 1 92 ? -4.051 2.299 2.065 1.00 98.25 92 VAL A C 1
ATOM 743 O O . VAL A 1 92 ? -3.736 2.297 0.873 1.00 98.25 92 VAL A O 1
ATOM 746 N N . ASN A 1 93 ? -3.500 1.458 2.942 1.00 98.69 93 ASN A N 1
ATOM 747 C CA . ASN A 1 93 ? -2.455 0.521 2.548 1.00 98.69 93 ASN A CA 1
ATOM 748 C C . ASN A 1 93 ? -2.980 -0.602 1.647 1.00 98.69 93 ASN A C 1
ATOM 750 O O . ASN A 1 93 ? -2.309 -0.942 0.675 1.00 98.69 93 ASN A O 1
ATOM 754 N N . LEU A 1 94 ? -4.166 -1.151 1.929 1.00 98.62 94 LEU A N 1
ATOM 755 C CA . LEU A 1 94 ? -4.795 -2.176 1.098 1.00 98.62 94 LEU A CA 1
ATOM 756 C C . LEU A 1 94 ? -5.083 -1.638 -0.304 1.00 98.62 94 LEU A C 1
ATOM 758 O O . LEU A 1 94 ? -4.713 -2.281 -1.281 1.00 98.62 94 LEU A O 1
ATOM 762 N N . TYR A 1 95 ? -5.685 -0.449 -0.408 1.00 98.31 95 TYR A N 1
ATOM 763 C CA . TYR A 1 95 ? -5.967 0.189 -1.693 1.00 98.31 95 TYR A CA 1
ATOM 764 C C . TYR A 1 95 ? -4.689 0.384 -2.516 1.00 98.31 95 TYR A C 1
ATOM 766 O O . TYR A 1 95 ? -4.632 -0.020 -3.679 1.00 98.31 95 TYR A O 1
ATOM 774 N N . ASN A 1 96 ? -3.641 0.950 -1.909 1.00 98.56 96 ASN A N 1
ATOM 775 C CA . ASN A 1 96 ? -2.375 1.190 -2.600 1.00 98.56 96 ASN A CA 1
ATOM 776 C C . ASN A 1 96 ? -1.704 -0.123 -3.033 1.00 98.56 96 ASN A C 1
ATOM 778 O O . ASN A 1 96 ? -1.303 -0.244 -4.189 1.00 98.56 96 ASN A O 1
ATOM 782 N N . ALA A 1 97 ? -1.619 -1.121 -2.149 1.00 98.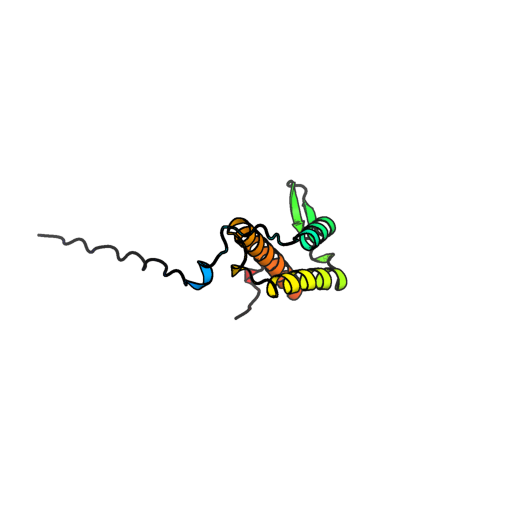69 97 ALA A N 1
ATOM 783 C CA . ALA A 1 97 ? -1.017 -2.414 -2.468 1.00 98.69 97 ALA A CA 1
ATOM 784 C C . ALA A 1 97 ? -1.796 -3.159 -3.565 1.00 98.69 97 ALA A C 1
ATOM 786 O O . ALA A 1 97 ? -1.195 -3.645 -4.523 1.00 98.69 97 ALA A O 1
ATOM 787 N N . ALA A 1 98 ? -3.130 -3.191 -3.477 1.00 98.31 98 ALA A N 1
ATOM 788 C CA . ALA A 1 98 ? -3.988 -3.816 -4.482 1.00 98.31 98 ALA A CA 1
ATOM 789 C C . ALA A 1 98 ? -3.896 -3.110 -5.843 1.00 98.31 98 ALA A C 1
ATOM 791 O O . ALA A 1 98 ? -3.866 -3.770 -6.877 1.00 98.31 98 ALA A O 1
ATOM 792 N N . THR A 1 99 ? -3.779 -1.780 -5.856 1.00 97.88 99 THR A N 1
ATOM 793 C CA . THR A 1 99 ? -3.565 -0.996 -7.084 1.00 97.88 99 THR A CA 1
ATOM 794 C C . THR A 1 99 ? -2.257 -1.390 -7.771 1.00 97.88 99 THR A C 1
ATOM 796 O O . THR A 1 99 ? -2.223 -1.609 -8.980 1.00 97.88 99 THR A O 1
ATOM 799 N N . VAL A 1 100 ? -1.175 -1.524 -7.002 1.00 98.25 100 VAL A N 1
ATOM 800 C CA . VAL A 1 100 ? 0.135 -1.944 -7.521 1.00 98.25 100 VAL A CA 1
ATOM 801 C C . VAL A 1 100 ? 0.088 -3.381 -8.032 1.00 98.25 100 VAL A C 1
ATOM 803 O O . VAL A 1 100 ? 0.595 -3.652 -9.118 1.00 98.25 100 VAL A O 1
ATOM 806 N N . ALA A 1 101 ? -0.557 -4.283 -7.290 1.00 98.12 101 ALA A N 1
ATOM 807 C CA . ALA A 1 101 ? -0.769 -5.664 -7.708 1.00 98.12 101 ALA A CA 1
ATOM 808 C C . ALA A 1 101 ? -1.563 -5.754 -9.021 1.00 98.12 101 ALA A C 1
ATOM 810 O O . ALA A 1 101 ? -1.185 -6.510 -9.913 1.00 98.12 101 ALA A O 1
ATOM 811 N N . LEU A 1 102 ? -2.614 -4.941 -9.173 1.00 97.69 102 LEU A N 1
ATOM 812 C CA . LEU A 1 102 ? -3.387 -4.855 -10.410 1.00 97.69 102 LEU A CA 1
ATOM 813 C C . LEU A 1 102 ? -2.511 -4.385 -11.577 1.00 97.69 102 LEU A C 1
ATOM 815 O O . LEU A 1 102 ? -2.496 -5.018 -12.626 1.00 97.69 102 LEU A O 1
ATOM 819 N N . ILE A 1 103 ? -1.733 -3.313 -11.400 1.00 97.88 103 ILE A N 1
ATOM 820 C CA . ILE A 1 103 ? -0.828 -2.832 -12.454 1.00 97.88 103 ILE A CA 1
ATOM 821 C C . ILE A 1 103 ? 0.185 -3.918 -12.834 1.00 97.88 103 ILE A C 1
ATOM 823 O O . ILE A 1 103 ? 0.418 -4.124 -14.019 1.00 97.88 103 ILE A O 1
ATOM 827 N N . LEU A 1 104 ? 0.753 -4.638 -11.861 1.00 97.75 104 LEU A N 1
ATOM 828 C CA . LEU A 1 104 ? 1.699 -5.731 -12.111 1.00 97.75 104 LEU A CA 1
ATOM 829 C C . LEU A 1 104 ? 1.076 -6.898 -12.878 1.00 97.75 104 LEU A C 1
ATOM 831 O O . LEU A 1 104 ? 1.721 -7.439 -13.772 1.00 97.75 104 LEU A O 1
ATOM 835 N N . ALA A 1 105 ? -0.170 -7.264 -12.570 1.00 96.31 105 ALA A N 1
ATOM 836 C CA . ALA A 1 105 ? -0.890 -8.324 -13.275 1.00 96.31 105 ALA A CA 1
ATOM 837 C C . ALA A 1 105 ? -1.151 -7.996 -14.756 1.00 96.31 105 ALA A C 1
ATOM 839 O O . ALA A 1 105 ? -1.299 -8.907 -15.568 1.00 96.31 105 ALA A O 1
ATOM 840 N N . HIS A 1 106 ? -1.180 -6.709 -15.108 1.00 96.81 106 HIS A N 1
ATOM 841 C CA . HIS A 1 106 ? -1.440 -6.225 -16.465 1.00 96.81 106 HIS A CA 1
ATOM 842 C C . HIS A 1 106 ? -0.233 -5.525 -17.105 1.00 96.81 106 HIS A C 1
ATOM 844 O O . HIS A 1 106 ? -0.366 -4.913 -18.163 1.00 96.81 106 HIS A O 1
ATOM 850 N N . TYR A 1 107 ? 0.943 -5.582 -16.480 1.00 95.75 107 TYR A N 1
ATOM 851 C CA . TYR A 1 107 ? 2.124 -4.890 -16.980 1.00 95.75 107 TYR A CA 1
ATOM 852 C C . TYR A 1 107 ? 2.672 -5.574 -18.255 1.00 95.75 107 TYR A C 1
ATOM 854 O O . TYR A 1 107 ? 2.771 -6.802 -18.277 1.00 95.75 107 TYR A O 1
ATOM 862 N N . PRO A 1 108 ? 3.101 -4.826 -19.293 1.00 96.31 108 PRO A N 1
ATOM 863 C CA . PRO A 1 108 ? 3.086 -3.368 -19.401 1.00 96.31 108 PRO A CA 1
ATOM 864 C C . PRO A 1 108 ? 1.695 -2.817 -19.741 1.00 96.31 108 PRO A C 1
ATOM 866 O O . PRO A 1 108 ? 1.021 -3.297 -20.647 1.00 96.31 108 PRO A O 1
ATOM 869 N N . VAL A 1 109 ? 1.309 -1.737 -19.059 1.00 96.31 109 VAL A N 1
ATOM 870 C CA . VAL A 1 109 ? 0.074 -0.992 -19.327 1.00 96.31 109 VAL A CA 1
ATOM 871 C C . VAL A 1 109 ? 0.364 0.505 -19.311 1.00 96.31 109 VAL A C 1
ATOM 873 O O . VAL A 1 109 ? 1.082 0.996 -18.442 1.00 96.31 109 VAL A O 1
ATOM 876 N N . GLU A 1 110 ? -0.183 1.234 -20.281 1.00 94.75 110 GLU A N 1
ATOM 877 C CA . GLU A 1 110 ? 0.019 2.684 -20.398 1.00 94.75 110 GLU A CA 1
ATOM 878 C C . GLU A 1 110 ? -0.720 3.461 -19.299 1.00 94.75 110 GLU A C 1
ATOM 880 O O . GLU A 1 110 ? -0.199 4.418 -18.731 1.00 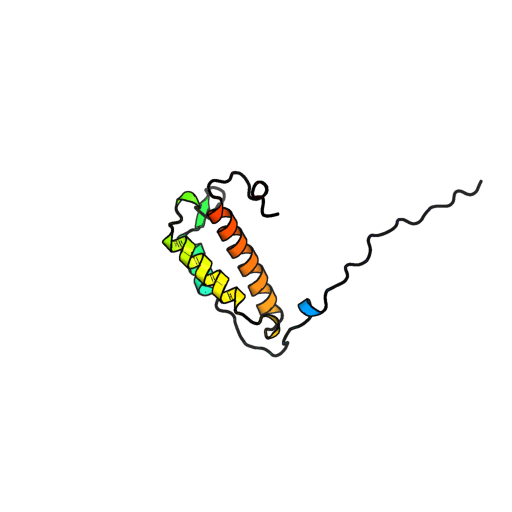94.75 110 GLU A O 1
ATOM 885 N N . SER A 1 111 ? -1.938 3.031 -18.969 1.00 94.62 111 SER A N 1
ATOM 886 C CA . SER A 1 111 ? -2.765 3.644 -17.936 1.00 94.62 111 SER A CA 1
ATOM 887 C C . SER A 1 111 ? -3.560 2.585 -17.195 1.00 94.62 111 SER A C 1
ATOM 889 O O . SER A 1 111 ? -4.175 1.722 -17.817 1.00 94.62 111 SER A O 1
ATOM 891 N N . ILE A 1 112 ? -3.642 2.700 -15.867 1.00 93.81 112 ILE A N 1
ATOM 892 C CA . ILE A 1 112 ? -4.509 1.838 -15.051 1.00 93.81 112 ILE A CA 1
ATOM 893 C C . ILE A 1 112 ? -5.979 1.903 -15.503 1.00 93.81 112 ILE A C 1
ATOM 895 O O . ILE A 1 112 ? -6.717 0.939 -15.353 1.00 93.81 112 ILE A O 1
ATOM 899 N N . ARG A 1 113 ? -6.395 3.012 -16.130 1.00 94.31 113 ARG A N 1
ATOM 900 C CA . ARG A 1 113 ? -7.745 3.188 -16.691 1.00 94.31 113 ARG A CA 1
ATOM 901 C C . ARG A 1 113 ? -8.030 2.278 -17.891 1.00 94.31 113 ARG A C 1
ATOM 903 O O . ARG A 1 113 ? -9.190 2.134 -18.256 1.00 94.31 113 ARG A O 1
ATOM 910 N N . ASN A 1 114 ? -6.996 1.693 -18.493 1.00 95.56 114 ASN A N 1
ATOM 911 C CA . ASN A 1 114 ? -7.118 0.766 -19.618 1.00 95.56 114 ASN A CA 1
ATOM 912 C C . ASN A 1 114 ? -7.272 -0.691 -19.151 1.00 95.56 114 ASN A C 1
ATOM 914 O O . ASN A 1 114 ? -7.439 -1.581 -19.981 1.00 95.56 114 ASN A O 1
ATOM 918 N N . ILE A 1 115 ? -7.200 -0.950 -17.842 1.00 93.88 115 ILE A N 1
ATOM 919 C CA . ILE A 1 115 ? -7.421 -2.279 -17.280 1.00 93.88 115 ILE A CA 1
ATOM 920 C C . ILE A 1 115 ? -8.927 -2.483 -17.118 1.00 93.88 115 ILE A C 1
ATOM 922 O O . ILE A 1 115 ? -9.558 -1.801 -16.311 1.00 93.88 115 ILE A O 1
ATOM 926 N N . ASN A 1 116 ? -9.498 -3.429 -17.870 1.00 89.38 116 ASN A N 1
ATOM 927 C CA . ASN A 1 116 ? -10.884 -3.833 -17.667 1.00 89.38 116 ASN A CA 1
ATOM 928 C C . ASN A 1 116 ? -10.976 -4.958 -16.623 1.00 89.38 116 ASN A C 1
ATOM 930 O O . ASN A 1 116 ? -10.403 -6.029 -16.815 1.00 89.38 116 ASN A O 1
ATOM 934 N N . ILE A 1 117 ? -11.713 -4.705 -15.541 1.00 81.62 117 ILE A N 1
ATOM 935 C CA . ILE A 1 117 ? -11.985 -5.651 -14.445 1.00 81.62 117 ILE A CA 1
ATOM 936 C C . ILE A 1 117 ? -13.484 -5.972 -14.316 1.00 81.62 117 ILE A C 1
ATOM 938 O O . ILE A 1 117 ? -13.919 -6.477 -13.280 1.00 81.62 117 ILE A O 1
ATOM 942 N N . SER A 1 118 ? -14.293 -5.612 -15.318 1.00 72.62 118 SER A N 1
ATOM 943 C CA . SER A 1 118 ? -15.759 -5.696 -15.298 1.00 72.62 118 SER A CA 1
ATOM 944 C C . SER A 1 118 ? -16.339 -6.190 -16.620 1.00 72.62 118 SER A C 1
ATOM 946 O O . SER A 1 118 ? -15.792 -5.850 -17.697 1.00 72.62 118 SER A O 1
#

Sequence (118 aa):
MLTATAPALAAPKADLWPFWERHSPQSTAQIDHSPWDRWLKQHIRRGDDGINRIAYAAITPAAHAELQNYINALQQTDIASYGRTQQFAYWVNLYNAATVALILAHYPVESIRNINIS